Protein AF-R1G7M6-F1 (afdb_monomer_lite)

Sequence (137 aa):
MDWSLLDLAKEAEDVASGLQIFVDDVPGYDRDFLAHISALFAISAELRHLEELVGHRSSRRAAARVTPELDLLCGSMELTMDSVKFDLFGAKAPANPRRAYEHLCAQFEREGRSFGGRLVAYQDLAVGLTDILQGYD

Structure (mmCIF, N/CA/C/O backbone):
data_AF-R1G7M6-F1
#
_entry.id   AF-R1G7M6-F1
#
loop_
_atom_site.group_PDB
_atom_site.id
_atom_site.type_symbol
_atom_site.label_atom_id
_atom_site.label_alt_id
_atom_site.label_comp_id
_atom_site.label_asym_id
_atom_site.label_entity_id
_atom_site.label_seq_id
_atom_site.pdbx_PDB_ins_code
_atom_site.Cartn_x
_atom_site.Cartn_y
_atom_site.Cartn_z
_atom_site.occupancy
_atom_site.B_iso_or_equiv
_atom_site.auth_seq_id
_atom_site.auth_comp_id
_atom_site.auth_asym_id
_atom_site.auth_atom_id
_atom_site.pdbx_PDB_model_num
ATOM 1 N N . MET A 1 1 ? -0.256 7.379 18.728 1.00 57.28 1 MET A N 1
ATOM 2 C CA . MET A 1 1 ? -0.345 6.932 17.332 1.00 57.28 1 MET A CA 1
ATOM 3 C C . MET A 1 1 ? 0.347 8.008 16.550 1.00 57.28 1 MET A C 1
ATOM 5 O O . MET A 1 1 ? -0.101 9.148 16.619 1.00 57.28 1 MET A O 1
ATOM 9 N N . ASP A 1 2 ? 1.465 7.661 15.931 1.00 70.19 2 ASP A N 1
ATOM 10 C CA . ASP A 1 2 ? 2.250 8.611 15.138 1.00 70.19 2 ASP A CA 1
ATOM 11 C C . ASP A 1 2 ? 1.866 8.546 13.649 1.00 70.19 2 ASP A C 1
ATOM 13 O O . ASP A 1 2 ? 2.384 9.314 12.846 1.00 70.19 2 ASP A O 1
ATOM 17 N N . TRP A 1 3 ? 0.923 7.665 13.294 1.00 81.06 3 TRP A N 1
ATOM 18 C CA . TRP A 1 3 ? 0.385 7.494 11.949 1.00 81.06 3 TRP A CA 1
ATOM 19 C C . TRP A 1 3 ? -0.903 8.294 11.726 1.00 81.06 3 TRP A C 1
ATOM 21 O O . TRP A 1 3 ? -1.679 8.558 12.648 1.00 81.06 3 TRP A O 1
ATOM 31 N N . SER A 1 4 ? -1.138 8.629 10.460 1.00 91.44 4 SER A N 1
ATOM 32 C CA . SER A 1 4 ? -2.345 9.272 9.939 1.00 91.44 4 SER A CA 1
ATOM 33 C C . SER A 1 4 ? -2.866 8.414 8.788 1.00 91.44 4 SER A C 1
ATOM 35 O O . SER A 1 4 ? -2.228 8.346 7.736 1.00 91.44 4 SER A O 1
ATOM 37 N N . LEU A 1 5 ? -4.013 7.742 8.966 1.00 95.25 5 LEU A N 1
ATOM 38 C CA . LEU A 1 5 ? -4.570 6.859 7.926 1.00 95.25 5 LEU A CA 1
ATOM 39 C C . LEU A 1 5 ? -4.910 7.644 6.657 1.00 95.25 5 LEU A C 1
ATOM 41 O O . LEU A 1 5 ? -4.789 7.120 5.555 1.00 95.25 5 LEU A O 1
ATOM 45 N N . LEU A 1 6 ? -5.277 8.921 6.800 1.00 96.94 6 LEU A N 1
ATOM 46 C CA . LEU A 1 6 ? -5.526 9.810 5.667 1.00 96.94 6 LEU A CA 1
ATOM 47 C C . LEU A 1 6 ? -4.256 10.157 4.896 1.00 96.94 6 LEU A C 1
ATOM 49 O O . LEU A 1 6 ? -4.320 10.294 3.675 1.00 96.94 6 LEU A O 1
ATOM 53 N N . ASP A 1 7 ? -3.122 10.329 5.574 1.00 96.75 7 ASP A N 1
ATOM 54 C CA . ASP A 1 7 ? -1.863 10.611 4.884 1.00 96.75 7 ASP A CA 1
ATOM 55 C C . ASP A 1 7 ? -1.308 9.346 4.232 1.00 96.75 7 ASP A C 1
ATOM 57 O O . ASP A 1 7 ? -0.905 9.405 3.074 1.00 96.75 7 ASP A O 1
ATOM 61 N N . LEU A 1 8 ? -1.436 8.190 4.887 1.00 97.38 8 LEU A N 1
ATOM 62 C CA . LEU A 1 8 ? -1.098 6.899 4.288 1.00 97.38 8 LEU A CA 1
ATOM 63 C C . LEU A 1 8 ? -2.001 6.558 3.085 1.00 97.38 8 LEU A C 1
ATOM 65 O O . LEU A 1 8 ? -1.540 6.020 2.079 1.00 97.38 8 LEU A O 1
ATOM 69 N N . ALA A 1 9 ? -3.287 6.922 3.140 1.00 98.38 9 ALA A N 1
ATOM 70 C CA . ALA A 1 9 ? -4.211 6.783 2.016 1.00 98.38 9 ALA A CA 1
ATOM 71 C C . ALA A 1 9 ? -3.791 7.647 0.819 1.00 98.38 9 ALA A C 1
ATOM 73 O O . ALA A 1 9 ? -3.800 7.161 -0.313 1.00 98.38 9 ALA A O 1
ATOM 74 N N . LYS A 1 10 ? -3.404 8.908 1.051 1.00 98.12 10 LYS A N 1
ATOM 75 C CA . LYS A 1 10 ? -2.860 9.775 -0.008 1.00 98.12 10 LYS A CA 1
ATOM 76 C C . LYS A 1 10 ? -1.552 9.221 -0.550 1.00 98.12 10 LYS A C 1
ATOM 78 O O . LYS A 1 10 ? -1.337 9.223 -1.753 1.00 98.12 10 LYS A O 1
ATOM 83 N N . GLU A 1 11 ? -0.701 8.700 0.322 1.00 97.38 11 GLU A N 1
ATOM 84 C CA . GLU A 1 11 ? 0.563 8.111 -0.084 1.00 97.38 11 GLU A CA 1
ATOM 85 C C . GLU A 1 11 ? 0.372 6.901 -1.007 1.00 97.38 11 GLU A C 1
ATOM 87 O O . GLU A 1 11 ? 1.067 6.783 -2.018 1.00 97.38 11 GLU A O 1
ATOM 92 N N . ALA A 1 12 ? -0.614 6.047 -0.722 1.00 98.44 12 ALA A N 1
ATOM 93 C CA . ALA A 1 12 ? -0.991 4.959 -1.617 1.00 98.44 12 ALA A CA 1
ATOM 94 C C . ALA A 1 12 ? -1.404 5.471 -3.010 1.00 98.44 12 ALA A C 1
ATOM 96 O O . ALA A 1 12 ? -1.009 4.892 -4.023 1.00 98.44 12 ALA A O 1
ATOM 97 N N . GLU A 1 13 ? -2.162 6.569 -3.074 1.00 98.44 13 GLU A N 1
ATOM 98 C CA . GLU A 1 13 ? -2.592 7.196 -4.333 1.00 98.44 13 GLU A CA 1
ATOM 99 C C . GLU A 1 13 ? -1.442 7.857 -5.088 1.00 98.44 13 GLU A C 1
ATOM 101 O O . GLU A 1 13 ? -1.380 7.757 -6.315 1.00 98.44 13 GLU A O 1
ATOM 106 N N . ASP A 1 14 ? -0.518 8.497 -4.375 1.00 97.12 14 ASP A N 1
ATOM 107 C CA . ASP A 1 14 ? 0.688 9.084 -4.955 1.00 97.12 14 ASP A CA 1
ATOM 108 C C . ASP A 1 14 ? 1.561 7.992 -5.577 1.00 97.12 14 ASP A C 1
ATOM 110 O O . ASP A 1 14 ? 2.029 8.135 -6.708 1.00 97.12 14 ASP A O 1
ATOM 114 N N . VAL A 1 15 ? 1.735 6.861 -4.879 1.00 97.44 15 VAL A N 1
ATOM 115 C CA . VAL A 1 15 ? 2.453 5.704 -5.425 1.00 97.44 15 VAL A CA 1
ATOM 116 C C . VAL A 1 15 ? 1.721 5.140 -6.640 1.00 97.44 15 VAL A C 1
ATOM 118 O O . VAL A 1 15 ? 2.357 4.914 -7.666 1.00 97.44 15 VAL A O 1
ATOM 121 N N . ALA A 1 16 ? 0.399 4.964 -6.578 1.00 98.06 16 ALA A N 1
ATOM 122 C CA . ALA A 1 16 ? -0.394 4.481 -7.710 1.00 98.06 16 ALA A CA 1
ATOM 123 C C . ALA A 1 16 ? -0.254 5.399 -8.938 1.00 98.06 16 ALA A C 1
ATOM 125 O O . ALA A 1 16 ? -0.010 4.936 -10.052 1.00 98.06 16 ALA A O 1
ATOM 126 N N . SER A 1 17 ? -0.332 6.711 -8.721 1.00 95.50 17 SER A N 1
ATOM 127 C CA . SER A 1 17 ? -0.165 7.723 -9.766 1.00 95.50 17 SER A CA 1
ATOM 128 C C . SER A 1 17 ? 1.251 7.712 -10.344 1.00 95.50 17 SER A C 1
ATOM 130 O O . SER A 1 17 ? 1.421 7.834 -11.555 1.00 95.50 17 SER A O 1
ATOM 132 N N . GLY A 1 18 ? 2.269 7.508 -9.504 1.00 93.19 18 GLY A N 1
ATOM 133 C CA . GLY A 1 18 ? 3.651 7.340 -9.947 1.00 93.19 18 GLY A CA 1
ATOM 134 C C . GLY A 1 18 ? 3.839 6.091 -10.811 1.00 93.19 18 GLY A C 1
ATOM 135 O O . GLY A 1 18 ? 4.457 6.169 -11.871 1.00 93.19 18 GLY A O 1
ATOM 136 N N . LEU A 1 19 ? 3.253 4.955 -10.414 1.00 95.12 19 LEU A N 1
ATOM 137 C CA . LEU A 1 19 ? 3.315 3.701 -11.176 1.00 95.12 19 LEU A CA 1
ATOM 138 C C . LEU A 1 19 ? 2.633 3.805 -12.546 1.00 95.12 19 LEU A C 1
ATOM 140 O O . LEU A 1 19 ? 3.054 3.123 -13.477 1.00 95.12 19 LEU A O 1
ATOM 144 N N . GLN A 1 20 ? 1.626 4.671 -12.701 1.00 93.62 20 GLN A N 1
ATOM 145 C CA . GLN A 1 20 ? 0.929 4.869 -13.975 1.00 93.62 20 GLN A CA 1
ATOM 146 C C . GLN A 1 20 ? 1.874 5.292 -15.111 1.00 93.62 20 GLN A C 1
ATOM 148 O O . GLN A 1 20 ? 1.643 4.915 -16.258 1.00 93.62 20 GLN A O 1
ATOM 153 N N . ILE A 1 21 ? 2.945 6.028 -14.797 1.00 88.50 21 ILE A N 1
ATOM 154 C CA . ILE A 1 21 ? 3.966 6.455 -15.768 1.00 88.50 21 ILE A CA 1
ATOM 155 C C . ILE A 1 21 ? 4.733 5.239 -16.317 1.00 88.50 21 ILE A C 1
ATOM 157 O O . ILE A 1 21 ? 5.088 5.197 -17.490 1.00 88.50 21 ILE A O 1
ATOM 161 N N . PHE A 1 22 ? 4.936 4.212 -15.488 1.00 88.44 22 PHE A N 1
ATOM 162 C CA . PHE A 1 22 ? 5.736 3.035 -15.832 1.00 88.44 22 PHE A CA 1
ATOM 163 C C . PHE A 1 22 ? 4.978 1.985 -16.645 1.00 88.44 22 PHE A C 1
ATOM 165 O O . PHE A 1 22 ? 5.619 1.080 -17.177 1.00 88.44 22 PHE A O 1
ATOM 172 N N . VAL A 1 23 ? 3.649 2.105 -16.763 1.00 89.56 23 VAL A N 1
ATOM 173 C CA . VAL A 1 23 ? 2.823 1.176 -17.552 1.00 89.56 23 VAL A CA 1
ATOM 174 C C . VAL A 1 23 ? 3.332 1.110 -18.991 1.00 89.56 23 VAL A C 1
ATOM 176 O O . VAL A 1 23 ? 3.592 0.019 -19.482 1.00 89.56 23 VAL A O 1
ATOM 179 N N . ASP A 1 24 ? 3.566 2.262 -19.623 1.00 86.19 24 ASP A N 1
ATOM 180 C CA . ASP A 1 24 ? 4.050 2.317 -21.007 1.00 86.19 24 ASP A CA 1
ATOM 181 C C . ASP A 1 24 ? 5.591 2.241 -21.104 1.00 86.19 24 ASP A C 1
ATOM 183 O O . ASP A 1 24 ? 6.137 1.751 -22.097 1.00 86.19 24 ASP A O 1
ATOM 187 N N . ASP A 1 25 ? 6.311 2.692 -20.068 1.00 85.56 25 ASP A N 1
ATOM 188 C CA . ASP A 1 25 ? 7.781 2.791 -20.071 1.00 85.56 25 ASP A CA 1
ATOM 189 C C . ASP A 1 25 ? 8.497 1.465 -19.761 1.00 85.56 25 ASP A C 1
ATOM 191 O O . ASP A 1 25 ? 9.706 1.329 -19.992 1.00 85.56 25 ASP A O 1
ATOM 195 N N . VAL A 1 26 ? 7.779 0.464 -19.241 1.00 88.31 26 VAL A N 1
ATOM 196 C CA . VAL A 1 26 ? 8.348 -0.835 -18.862 1.00 88.31 26 VAL A CA 1
ATOM 197 C C . VAL A 1 26 ? 7.540 -1.993 -19.476 1.00 88.31 26 VAL A C 1
ATOM 199 O O . VAL A 1 26 ? 6.820 -2.709 -18.771 1.00 88.31 26 VAL A O 1
ATOM 202 N N . PRO A 1 27 ? 7.703 -2.247 -20.790 1.00 85.25 27 PRO A N 1
ATOM 203 C CA . PRO A 1 27 ? 6.938 -3.274 -21.490 1.00 85.25 27 PRO A CA 1
ATOM 204 C C . PRO A 1 27 ? 7.139 -4.669 -20.894 1.00 85.25 27 PRO A C 1
ATOM 206 O O . PRO A 1 27 ? 8.273 -5.092 -20.633 1.00 85.25 27 PRO A O 1
ATOM 209 N N . GLY A 1 28 ? 6.043 -5.416 -20.750 1.00 91.69 28 GLY A N 1
ATOM 210 C CA . GLY A 1 28 ? 6.042 -6.782 -20.220 1.00 91.69 28 GLY A CA 1
ATOM 211 C C . GLY A 1 28 ? 5.682 -6.883 -18.738 1.00 91.69 28 GLY A C 1
ATOM 212 O O . GLY A 1 28 ? 5.478 -7.996 -18.260 1.00 91.69 28 GLY A O 1
ATOM 213 N N . TYR A 1 29 ? 5.545 -5.749 -18.046 1.00 93.25 29 TYR A N 1
ATOM 214 C CA . TYR A 1 29 ? 5.055 -5.667 -16.665 1.00 93.25 29 TYR A CA 1
ATOM 215 C C . TYR A 1 29 ? 3.729 -4.899 -16.555 1.00 93.25 29 TYR A C 1
ATOM 217 O O . TYR A 1 29 ? 3.262 -4.609 -15.457 1.00 93.25 29 TYR A O 1
ATOM 225 N N . ASP A 1 30 ? 3.077 -4.608 -17.683 1.00 94.00 30 ASP A N 1
ATOM 226 C CA . ASP A 1 30 ? 1.850 -3.807 -17.767 1.00 94.00 30 ASP A CA 1
ATOM 227 C C . ASP A 1 30 ? 0.753 -4.336 -16.831 1.00 94.00 30 ASP A C 1
ATOM 229 O O . ASP A 1 30 ? 0.097 -3.589 -16.106 1.00 94.00 30 ASP A O 1
ATOM 233 N N . ARG A 1 31 ? 0.581 -5.664 -16.809 1.00 95.00 31 ARG A N 1
ATOM 234 C CA . ARG A 1 31 ? -0.398 -6.332 -15.945 1.00 95.00 31 ARG A CA 1
ATOM 235 C C . ARG A 1 31 ? -0.084 -6.124 -14.465 1.00 95.00 31 ARG A C 1
ATOM 237 O O . ARG A 1 31 ? -1.013 -5.911 -13.691 1.00 95.00 31 ARG A O 1
ATOM 244 N N . ASP A 1 32 ? 1.188 -6.203 -14.089 1.00 95.69 32 ASP A N 1
ATOM 245 C CA . ASP A 1 32 ? 1.610 -6.074 -12.697 1.00 95.69 32 ASP A CA 1
ATOM 246 C C . ASP A 1 32 ? 1.411 -4.635 -12.224 1.00 95.69 32 ASP A C 1
ATOM 248 O O . ASP A 1 32 ? 0.792 -4.421 -11.183 1.00 95.69 32 ASP A O 1
ATOM 252 N N . PHE A 1 33 ? 1.806 -3.642 -13.030 1.00 96.62 33 PHE A N 1
ATOM 253 C CA . PHE A 1 33 ? 1.548 -2.235 -12.719 1.00 96.62 33 PHE A CA 1
ATOM 254 C C . PHE A 1 33 ? 0.057 -1.940 -12.582 1.00 96.62 33 PHE A C 1
ATOM 256 O O . PHE A 1 33 ? -0.349 -1.385 -11.565 1.00 96.62 33 PHE A O 1
ATOM 263 N N . LEU A 1 34 ? -0.778 -2.356 -13.540 1.00 97.56 34 LEU A N 1
ATOM 264 C CA . LEU A 1 34 ? -2.226 -2.136 -13.456 1.00 97.56 34 LEU A CA 1
ATOM 265 C C . LEU A 1 34 ? -2.843 -2.810 -12.221 1.00 97.56 34 LEU A C 1
ATOM 267 O O . LEU A 1 34 ? -3.696 -2.218 -11.557 1.00 97.56 34 LEU A O 1
ATOM 271 N N . ALA A 1 35 ? -2.392 -4.019 -11.873 1.00 97.50 35 ALA A N 1
ATOM 272 C CA . ALA A 1 35 ? -2.840 -4.707 -10.667 1.00 97.50 35 ALA A CA 1
ATOM 273 C C . ALA A 1 35 ? -2.408 -3.968 -9.389 1.00 97.50 35 ALA A C 1
ATOM 275 O O . ALA A 1 35 ? -3.215 -3.804 -8.476 1.00 97.50 35 ALA A O 1
ATOM 276 N N . HIS A 1 36 ? -1.163 -3.490 -9.321 1.00 98.12 36 HIS A N 1
ATOM 277 C CA . HIS A 1 36 ? -0.652 -2.737 -8.173 1.00 98.12 36 HIS A CA 1
ATOM 278 C C . HIS A 1 36 ? -1.358 -1.390 -8.011 1.00 98.12 36 HIS A C 1
ATOM 280 O O . HIS A 1 36 ? -1.761 -1.053 -6.903 1.00 98.12 36 HIS A O 1
ATOM 286 N N . ILE A 1 37 ? -1.574 -0.659 -9.107 1.00 98.44 37 ILE A N 1
ATOM 287 C CA . ILE A 1 37 ? -2.328 0.602 -9.132 1.00 98.44 37 ILE A CA 1
ATOM 288 C C . ILE A 1 37 ? -3.741 0.376 -8.590 1.00 98.44 37 ILE A C 1
ATOM 290 O O . ILE A 1 37 ? -4.176 1.077 -7.677 1.00 98.44 37 ILE A O 1
ATOM 294 N N . SER A 1 38 ? -4.440 -0.640 -9.104 1.00 98.38 38 SER A N 1
ATOM 295 C CA . SER A 1 38 ? -5.787 -0.975 -8.638 1.00 98.38 38 SER A CA 1
ATOM 296 C C . SER A 1 38 ? -5.811 -1.334 -7.151 1.00 98.38 38 SER A C 1
ATOM 298 O O . SER A 1 38 ? -6.709 -0.893 -6.436 1.00 98.38 38 SER A O 1
ATOM 300 N N . ALA A 1 39 ? -4.846 -2.127 -6.680 1.00 98.44 39 ALA A N 1
ATOM 301 C CA . ALA A 1 39 ? -4.766 -2.526 -5.279 1.00 98.44 39 ALA A CA 1
ATOM 302 C C . ALA A 1 39 ? -4.469 -1.331 -4.359 1.00 98.44 39 ALA A C 1
ATOM 304 O O . ALA A 1 39 ? -5.103 -1.193 -3.320 1.00 98.44 39 ALA A O 1
ATOM 305 N N . LEU A 1 40 ? -3.570 -0.427 -4.755 1.00 98.69 40 LEU A N 1
ATOM 306 C CA . LEU A 1 40 ? -3.248 0.780 -3.990 1.00 98.69 40 LEU A CA 1
ATOM 307 C C . LEU A 1 40 ? -4.456 1.711 -3.833 1.00 98.69 40 LEU A C 1
ATOM 309 O O . LEU A 1 40 ? -4.703 2.197 -2.731 1.00 98.69 40 LEU A O 1
ATOM 313 N N . PHE A 1 41 ? -5.252 1.911 -4.889 1.00 98.56 41 PHE A N 1
ATOM 314 C CA . PHE A 1 41 ? -6.496 2.679 -4.776 1.00 98.56 41 PHE A CA 1
ATOM 315 C C . PHE A 1 41 ? -7.534 1.987 -3.884 1.00 98.56 41 PHE A C 1
ATOM 317 O O . PHE A 1 41 ? -8.210 2.660 -3.108 1.00 98.56 41 PHE A O 1
ATOM 324 N N . ALA A 1 42 ? -7.644 0.656 -3.949 1.00 98.31 42 ALA A N 1
ATOM 325 C CA . ALA A 1 42 ? -8.542 -0.092 -3.071 1.00 98.31 42 ALA A CA 1
ATOM 326 C C . ALA A 1 42 ? -8.125 0.024 -1.595 1.00 98.31 42 ALA A C 1
ATOM 328 O O . ALA A 1 42 ? -8.960 0.309 -0.741 1.00 98.31 42 ALA A O 1
ATOM 329 N N . ILE A 1 43 ? -6.828 -0.107 -1.305 1.00 98.50 43 ILE A N 1
ATOM 330 C CA . ILE A 1 43 ? -6.271 0.101 0.037 1.00 98.50 43 ILE A CA 1
ATOM 331 C C . ILE A 1 43 ? -6.520 1.538 0.504 1.00 98.50 43 ILE A C 1
ATOM 333 O O . ILE A 1 43 ? -6.947 1.750 1.631 1.00 98.50 43 ILE A O 1
ATOM 337 N N . SER A 1 44 ? -6.296 2.531 -0.358 1.00 98.56 44 SER A N 1
ATOM 338 C CA . SER A 1 44 ? -6.536 3.939 -0.032 1.00 98.56 44 SER A CA 1
ATOM 339 C C . SER A 1 44 ? -7.994 4.215 0.354 1.00 98.56 44 SER A C 1
ATOM 341 O O . SER A 1 44 ? -8.262 4.953 1.304 1.00 98.56 44 SER A O 1
ATOM 343 N N . ALA A 1 45 ? -8.950 3.611 -0.357 1.00 98.19 45 ALA A N 1
ATOM 344 C CA . ALA A 1 45 ? -10.364 3.701 -0.006 1.00 98.19 45 ALA A CA 1
ATOM 345 C C . ALA A 1 45 ? -10.646 3.067 1.367 1.00 98.19 45 ALA A C 1
ATOM 347 O O . ALA A 1 45 ? -11.321 3.680 2.194 1.00 98.19 45 ALA A O 1
ATOM 348 N N . GLU A 1 46 ? -10.071 1.893 1.634 1.00 97.88 46 GLU A N 1
ATOM 349 C CA . GLU A 1 46 ? -10.252 1.182 2.903 1.00 97.88 46 GLU A CA 1
ATOM 350 C C . GLU A 1 46 ? -9.636 1.935 4.091 1.00 97.88 46 GLU A C 1
ATOM 352 O O . GLU A 1 46 ? -10.256 2.054 5.142 1.00 97.88 46 GLU A O 1
ATOM 357 N N . LEU A 1 47 ? -8.453 2.534 3.924 1.00 97.62 47 LEU A N 1
ATOM 358 C CA . LEU A 1 47 ? -7.810 3.347 4.963 1.00 97.62 47 LEU A CA 1
ATOM 359 C C . LEU A 1 47 ? -8.650 4.569 5.356 1.00 97.62 47 LEU A C 1
ATOM 361 O O . LEU A 1 47 ? -8.712 4.928 6.533 1.00 97.62 47 LEU A O 1
ATOM 365 N N . ARG A 1 48 ? -9.320 5.210 4.391 1.00 97.25 48 ARG A N 1
ATOM 366 C CA . ARG A 1 48 ? -10.236 6.324 4.683 1.00 97.25 48 ARG A CA 1
ATOM 367 C C . ARG A 1 48 ? -11.458 5.861 5.458 1.00 97.25 48 ARG A C 1
ATOM 369 O O . ARG A 1 48 ? -11.871 6.531 6.398 1.00 97.25 48 ARG A O 1
ATOM 376 N N . HIS A 1 49 ? -12.004 4.710 5.087 1.00 95.31 49 HIS A N 1
ATOM 377 C CA . HIS A 1 49 ? -13.121 4.105 5.803 1.00 95.31 49 HIS A CA 1
ATOM 378 C C . HIS A 1 49 ? -12.730 3.720 7.241 1.00 95.31 49 HIS A C 1
ATOM 380 O O . HIS A 1 49 ? -13.455 4.023 8.190 1.00 95.31 49 HIS A O 1
ATOM 386 N N . LEU A 1 50 ? -11.534 3.156 7.431 1.00 94.19 50 LEU A N 1
ATOM 387 C CA . LEU A 1 50 ? -10.966 2.884 8.754 1.00 94.19 50 LEU A CA 1
ATOM 388 C C . LEU A 1 50 ? -10.816 4.151 9.603 1.00 94.19 50 LEU A C 1
ATOM 390 O O . LEU A 1 50 ? -11.171 4.125 10.780 1.00 94.19 50 LEU A O 1
ATOM 394 N N . GLU A 1 51 ? -10.332 5.257 9.032 1.00 93.81 51 GLU A N 1
ATOM 395 C CA . GLU A 1 51 ? -10.220 6.540 9.742 1.00 93.81 51 GLU A CA 1
ATOM 396 C C . GLU A 1 51 ? -11.576 6.992 10.299 1.00 93.81 51 GLU A C 1
ATOM 398 O O . GLU A 1 51 ? -11.687 7.358 11.474 1.00 93.81 51 GLU A O 1
ATOM 403 N N . GLU A 1 52 ? -12.628 6.921 9.477 1.00 92.12 52 GLU A N 1
ATOM 404 C CA . GLU A 1 52 ? -13.988 7.257 9.900 1.00 92.12 52 GLU A CA 1
ATOM 405 C C . GLU A 1 52 ? -14.427 6.373 11.075 1.00 92.12 52 GLU A C 1
ATOM 407 O O . GLU A 1 52 ? -14.895 6.873 12.103 1.00 92.12 52 GLU A O 1
ATOM 412 N N . LEU A 1 53 ? -14.208 5.060 10.980 1.00 91.44 53 LEU A N 1
ATOM 413 C CA . LEU A 1 53 ? -14.590 4.110 12.023 1.00 91.44 53 LEU A CA 1
ATOM 414 C C . LEU A 1 53 ? -13.798 4.289 13.320 1.00 91.44 53 LEU A C 1
ATOM 416 O O . LEU A 1 53 ? -14.390 4.223 14.399 1.00 91.44 53 LEU A O 1
ATOM 420 N N . VAL A 1 54 ? -12.491 4.538 13.257 1.00 89.50 54 VAL A N 1
ATOM 421 C CA . VAL A 1 54 ? -11.644 4.769 14.441 1.00 89.50 54 VAL A CA 1
ATOM 422 C C . VAL A 1 54 ? -12.004 6.093 15.126 1.00 89.50 54 VAL A C 1
ATOM 424 O O . VAL A 1 54 ? -12.009 6.173 16.358 1.00 89.50 54 VAL A O 1
ATOM 427 N N . GLY A 1 55 ? -12.371 7.121 14.353 1.00 83.88 55 GLY A N 1
ATOM 428 C CA . GLY A 1 55 ? -12.779 8.432 14.864 1.00 83.88 55 GLY A CA 1
ATOM 429 C C . GLY A 1 55 ? -14.139 8.449 15.578 1.00 83.88 55 GLY A C 1
ATOM 430 O O . GLY A 1 55 ? -14.433 9.366 16.358 1.00 83.88 55 GLY A O 1
ATOM 431 N N . HIS A 1 56 ? -14.984 7.437 15.365 1.00 85.00 56 HIS A N 1
ATOM 432 C CA . HIS A 1 56 ? -16.308 7.365 15.978 1.00 85.00 56 HIS A CA 1
ATOM 433 C C . HIS A 1 56 ? -16.248 7.135 17.500 1.00 85.00 56 HIS A C 1
ATOM 435 O O . HIS A 1 56 ? -15.591 6.246 18.032 1.00 85.00 56 HIS A O 1
ATOM 441 N N . ARG A 1 57 ? -17.019 7.911 18.276 1.00 70.31 57 ARG A N 1
ATOM 442 C CA . ARG A 1 57 ? -17.011 7.774 19.752 1.00 70.31 57 ARG A CA 1
ATOM 443 C C . ARG A 1 57 ? -17.491 6.403 20.234 1.00 70.31 57 ARG A C 1
ATOM 445 O O . ARG A 1 57 ? -17.051 5.955 21.292 1.00 70.31 57 ARG A O 1
ATOM 452 N N . SER A 1 58 ? -18.395 5.769 19.490 1.00 76.25 58 SER A N 1
ATOM 453 C CA . SER A 1 58 ? -18.968 4.459 19.814 1.00 76.25 58 SER A CA 1
ATOM 454 C C . SER A 1 58 ? -17.970 3.311 19.654 1.00 76.25 58 SER A C 1
ATOM 456 O O . SER A 1 58 ? -18.113 2.301 20.337 1.00 76.25 58 SER A O 1
ATOM 458 N N . SER A 1 59 ? -16.942 3.467 18.818 1.00 75.00 59 SER A N 1
ATOM 459 C CA . SER A 1 59 ? -15.958 2.424 18.522 1.00 75.00 59 SER A CA 1
ATOM 460 C C . SER A 1 59 ? -14.729 2.482 19.428 1.00 75.00 59 SER A C 1
ATOM 462 O O . SER A 1 59 ? -13.917 1.574 19.358 1.00 75.00 59 SER A O 1
ATOM 464 N N . ARG A 1 60 ? -14.589 3.451 20.351 1.00 78.25 60 ARG A N 1
ATOM 465 C CA . ARG A 1 60 ? -13.373 3.632 21.187 1.00 78.25 60 ARG A CA 1
ATOM 466 C C . ARG A 1 60 ? -12.795 2.353 21.803 1.00 78.25 60 ARG A C 1
ATOM 468 O O . ARG A 1 60 ? -11.579 2.210 21.879 1.00 78.25 60 ARG A O 1
ATOM 475 N N . ARG A 1 61 ? -13.645 1.441 22.289 1.00 81.31 61 ARG A N 1
ATOM 476 C CA . ARG A 1 61 ? -13.182 0.169 22.871 1.00 81.31 61 ARG A CA 1
ATOM 477 C C . ARG A 1 61 ? -12.695 -0.809 21.798 1.00 81.31 61 ARG A C 1
ATOM 479 O O . ARG A 1 61 ? -11.716 -1.500 22.044 1.00 81.31 61 ARG A O 1
ATOM 486 N N . ALA A 1 62 ? -13.367 -0.869 20.651 1.00 80.94 62 ALA A N 1
ATOM 487 C CA . ALA A 1 62 ? -12.939 -1.667 19.506 1.00 80.94 62 ALA A CA 1
ATOM 488 C C . ALA A 1 62 ? -11.669 -1.076 18.871 1.00 80.94 62 ALA A C 1
ATOM 490 O O . ALA A 1 62 ? -10.714 -1.808 18.664 1.00 80.94 62 ALA A O 1
ATOM 491 N N . ALA A 1 63 ? -11.598 0.250 18.720 1.00 83.38 63 ALA A N 1
ATOM 492 C CA . ALA A 1 63 ? -10.420 0.992 18.277 1.00 83.38 63 ALA A CA 1
ATOM 493 C C . ALA A 1 63 ? -9.181 0.641 19.111 1.00 83.38 63 ALA A C 1
ATOM 495 O O . ALA A 1 63 ? -8.149 0.293 18.558 1.00 83.38 63 ALA A O 1
ATOM 496 N N . ALA A 1 64 ? -9.302 0.614 20.443 1.00 85.81 64 ALA A N 1
ATOM 497 C CA . ALA A 1 64 ? -8.196 0.212 21.313 1.00 85.81 64 ALA A CA 1
ATOM 498 C C . ALA A 1 64 ? -7.752 -1.254 21.133 1.00 85.81 64 ALA A C 1
ATOM 500 O O . ALA A 1 64 ? -6.612 -1.575 21.460 1.00 85.81 64 ALA A O 1
ATOM 501 N N . ARG A 1 65 ? -8.636 -2.144 20.659 1.00 87.44 65 ARG A N 1
ATOM 502 C CA . ARG A 1 65 ? -8.300 -3.551 20.385 1.00 87.44 65 ARG A CA 1
ATOM 503 C C . ARG A 1 65 ? -7.535 -3.723 19.080 1.00 87.44 65 ARG A C 1
ATOM 505 O O . ARG A 1 65 ? -6.752 -4.653 19.021 1.00 87.44 65 ARG A O 1
ATOM 512 N N . VAL A 1 66 ? -7.785 -2.861 18.093 1.00 91.19 66 VAL A N 1
ATOM 513 C CA . VAL A 1 66 ? -7.172 -2.928 16.756 1.00 91.19 66 VAL A CA 1
ATOM 514 C C . VAL A 1 66 ? -5.942 -2.030 16.607 1.00 91.19 66 VAL A C 1
ATOM 516 O O . VAL A 1 66 ? -5.282 -2.058 15.575 1.00 91.19 66 VAL A O 1
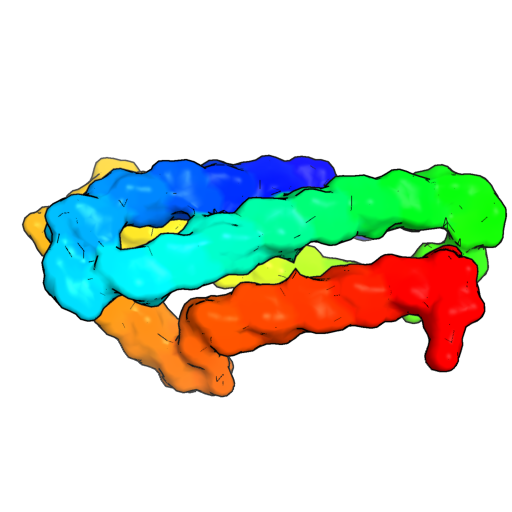ATOM 519 N N . THR A 1 67 ? -5.626 -1.205 17.615 1.00 91.88 67 THR A N 1
ATOM 520 C CA . THR A 1 67 ? -4.451 -0.320 17.591 1.00 91.88 67 THR A CA 1
ATOM 521 C C . THR A 1 67 ? -3.142 -1.057 17.275 1.00 91.88 67 THR A C 1
ATOM 523 O O . THR A 1 67 ? -2.413 -0.555 16.425 1.00 91.88 67 THR A O 1
ATOM 526 N N . PRO A 1 68 ? -2.809 -2.210 17.894 1.00 93.69 68 PRO A N 1
ATOM 527 C CA . PRO A 1 68 ? -1.556 -2.908 17.587 1.00 93.69 68 PRO A CA 1
ATOM 528 C C . PRO A 1 68 ? -1.460 -3.360 16.124 1.00 93.69 68 PRO A C 1
ATOM 530 O O . PRO A 1 68 ? -0.398 -3.294 15.508 1.00 93.69 68 PRO A O 1
ATOM 533 N N . GLU A 1 69 ? -2.573 -3.813 15.559 1.00 95.62 69 GLU A N 1
ATOM 534 C CA . GLU A 1 69 ? -2.675 -4.235 14.168 1.00 95.62 69 GLU A CA 1
ATOM 535 C C . GLU A 1 69 ? -2.608 -3.038 13.214 1.00 95.62 69 GLU A C 1
ATOM 537 O O . GLU A 1 69 ? -1.975 -3.139 12.165 1.00 95.62 69 GLU A O 1
ATOM 542 N N . LEU A 1 70 ? -3.188 -1.894 13.593 1.00 94.62 70 LEU A N 1
ATOM 543 C CA . LEU A 1 70 ? -3.036 -0.630 12.869 1.00 94.62 70 LEU A CA 1
ATOM 544 C C . LEU A 1 70 ? -1.587 -0.131 12.896 1.00 94.62 70 LEU A C 1
ATOM 546 O O . LEU A 1 70 ? -1.070 0.249 11.851 1.00 94.62 70 LEU A O 1
ATOM 550 N N . ASP A 1 71 ? -0.903 -0.189 14.043 1.00 95.06 71 ASP A N 1
ATOM 551 C CA . ASP A 1 71 ? 0.521 0.162 14.145 1.00 95.06 71 ASP A CA 1
ATOM 552 C C . ASP A 1 71 ? 1.365 -0.703 13.188 1.00 95.06 71 ASP A C 1
ATOM 554 O O . ASP A 1 71 ? 2.244 -0.196 12.485 1.00 95.06 71 ASP A O 1
ATOM 558 N N . LEU A 1 72 ? 1.068 -2.007 13.119 1.00 95.56 72 LEU A N 1
ATOM 559 C CA . LEU A 1 72 ? 1.738 -2.938 12.211 1.00 95.56 72 LEU A CA 1
ATOM 560 C C . LEU A 1 72 ? 1.430 -2.640 10.738 1.00 95.56 72 LEU A C 1
ATOM 562 O O . LEU A 1 72 ? 2.356 -2.628 9.920 1.00 95.56 72 LEU A O 1
ATOM 566 N N . LEU A 1 73 ? 0.155 -2.427 10.398 1.00 97.12 73 LEU A N 1
ATOM 567 C CA . LEU A 1 73 ? -0.296 -2.103 9.045 1.00 97.12 73 LEU A CA 1
ATOM 568 C C . LEU A 1 73 ? 0.385 -0.825 8.553 1.00 97.12 73 LEU A C 1
ATOM 570 O O . LEU A 1 73 ? 1.065 -0.860 7.528 1.00 97.12 73 LEU A O 1
ATOM 574 N N . CYS A 1 74 ? 0.254 0.266 9.312 1.00 96.81 74 CYS A N 1
ATOM 575 C CA . CYS A 1 74 ? 0.783 1.575 8.947 1.00 96.81 74 CYS A CA 1
ATOM 576 C C . CYS A 1 74 ? 2.301 1.530 8.772 1.00 96.81 74 CYS A C 1
ATOM 578 O O . CYS A 1 74 ? 2.792 1.843 7.691 1.00 96.81 74 CYS A O 1
ATOM 580 N N . GLY A 1 75 ? 3.043 1.030 9.767 1.00 96.62 75 GLY A N 1
ATOM 581 C CA . GLY A 1 75 ? 4.504 0.979 9.678 1.00 96.62 75 GLY A CA 1
ATOM 582 C C . GLY A 1 75 ? 5.008 0.085 8.538 1.00 96.62 75 GLY A C 1
ATOM 583 O O . GLY A 1 75 ? 5.997 0.401 7.879 1.00 96.62 75 GLY A O 1
ATOM 584 N N . SER A 1 76 ? 4.316 -1.023 8.252 1.00 96.56 76 SER A N 1
ATOM 585 C CA . SER A 1 76 ? 4.692 -1.908 7.139 1.00 96.56 76 SER A CA 1
ATOM 586 C C . SER A 1 76 ? 4.413 -1.281 5.772 1.00 96.56 76 SER A C 1
ATOM 588 O O . SER A 1 76 ? 5.179 -1.494 4.824 1.00 96.56 76 SER A O 1
ATOM 590 N N . MET A 1 77 ? 3.309 -0.543 5.657 1.00 97.75 77 MET A N 1
ATOM 591 C CA . MET A 1 77 ? 2.934 0.159 4.436 1.00 97.75 77 MET A CA 1
ATOM 592 C C . MET A 1 77 ? 3.866 1.334 4.156 1.00 97.75 77 MET A C 1
ATOM 594 O O . MET A 1 77 ? 4.372 1.405 3.039 1.00 97.75 77 MET A O 1
ATOM 598 N N . GLU A 1 78 ? 4.156 2.172 5.155 1.00 96.56 78 GLU A N 1
ATOM 599 C CA . GLU A 1 78 ? 5.096 3.300 5.050 1.00 96.56 78 GLU A CA 1
ATOM 600 C C . GLU A 1 78 ? 6.448 2.826 4.500 1.00 96.56 78 GLU A C 1
ATOM 602 O O . GLU A 1 78 ? 6.893 3.291 3.455 1.00 96.56 78 GLU A O 1
ATOM 607 N N . LEU A 1 79 ? 7.045 1.788 5.101 1.00 95.88 79 LEU A N 1
ATOM 608 C CA . LEU A 1 79 ? 8.322 1.227 4.636 1.00 95.88 79 LEU A CA 1
ATOM 609 C C . LEU A 1 79 ? 8.268 0.710 3.191 1.00 95.88 79 LEU A C 1
ATOM 611 O O . LEU A 1 79 ? 9.235 0.837 2.431 1.00 95.88 79 LEU A O 1
ATOM 615 N N . THR A 1 80 ? 7.149 0.098 2.801 1.00 97.50 80 THR A N 1
ATOM 616 C CA . THR A 1 80 ? 6.974 -0.422 1.439 1.00 97.50 80 THR A CA 1
ATOM 617 C C . THR A 1 80 ? 6.814 0.717 0.435 1.00 97.50 80 THR A C 1
ATOM 619 O O . THR A 1 80 ? 7.443 0.684 -0.622 1.00 97.50 80 THR A O 1
ATOM 622 N N . MET A 1 81 ? 6.016 1.733 0.762 1.00 96.38 81 MET A N 1
ATOM 623 C CA . MET A 1 81 ? 5.782 2.905 -0.084 1.00 96.38 81 MET A CA 1
ATOM 624 C C . MET A 1 81 ? 7.048 3.747 -0.230 1.00 96.38 81 MET A C 1
ATOM 626 O O . MET A 1 81 ? 7.392 4.119 -1.351 1.00 96.38 81 MET A O 1
ATOM 630 N N . ASP A 1 82 ? 7.797 3.948 0.854 1.00 94.94 82 ASP A N 1
ATOM 631 C CA . ASP A 1 82 ? 9.095 4.622 0.839 1.00 94.94 82 ASP A CA 1
ATOM 632 C C . ASP A 1 82 ? 10.097 3.904 -0.063 1.00 94.94 82 ASP A C 1
ATOM 634 O O . ASP A 1 82 ? 10.776 4.550 -0.861 1.00 94.94 82 ASP A O 1
ATOM 638 N N . SER A 1 83 ? 10.156 2.569 -0.001 1.00 94.31 83 SER A N 1
ATOM 639 C CA . SER A 1 83 ? 11.033 1.777 -0.875 1.00 94.31 83 SER A CA 1
ATOM 640 C C . SER A 1 83 ? 10.658 1.962 -2.349 1.00 94.31 83 SER A C 1
ATOM 642 O O . SER A 1 83 ? 11.513 2.272 -3.176 1.00 94.31 83 SER A O 1
ATOM 644 N N . VAL A 1 84 ? 9.362 1.870 -2.682 1.00 94.88 84 VAL A N 1
ATOM 645 C CA . VAL A 1 84 ? 8.868 2.094 -4.053 1.00 94.88 84 VAL A CA 1
ATOM 646 C C . VAL A 1 84 ? 9.216 3.507 -4.533 1.00 94.88 84 VAL A C 1
ATOM 648 O O . VAL A 1 84 ? 9.748 3.677 -5.631 1.00 94.88 84 VAL A O 1
ATOM 651 N N . LYS A 1 85 ? 8.953 4.527 -3.708 1.00 92.69 85 LYS A N 1
ATOM 652 C CA . LYS A 1 85 ? 9.249 5.927 -4.032 1.00 92.69 85 LYS A CA 1
ATOM 653 C C . LYS A 1 85 ? 10.739 6.158 -4.229 1.00 92.69 85 LYS A C 1
ATOM 655 O O . LYS A 1 85 ? 11.123 6.826 -5.186 1.00 92.69 85 LYS A O 1
ATOM 660 N N . PHE A 1 86 ? 11.572 5.619 -3.346 1.00 90.25 86 PHE A N 1
ATOM 661 C CA . PHE A 1 86 ? 13.017 5.785 -3.408 1.00 90.25 86 PHE A CA 1
ATOM 662 C C . PHE A 1 86 ? 13.605 5.146 -4.670 1.00 90.25 86 PHE A C 1
ATOM 664 O O . PHE A 1 86 ? 14.368 5.803 -5.382 1.00 90.25 86 PHE A O 1
ATOM 671 N N . ASP A 1 87 ? 13.210 3.909 -4.975 1.00 88.81 87 ASP A N 1
ATOM 672 C CA . ASP A 1 87 ? 13.792 3.140 -6.075 1.00 88.81 87 ASP A CA 1
ATOM 673 C C . ASP A 1 87 ? 13.242 3.528 -7.454 1.00 88.81 87 ASP A C 1
ATOM 675 O O . ASP A 1 87 ? 13.971 3.444 -8.447 1.00 88.81 87 ASP A O 1
ATOM 679 N N . LEU A 1 88 ? 11.979 3.969 -7.542 1.00 88.75 88 LEU A N 1
ATOM 680 C CA . LEU A 1 88 ? 11.331 4.275 -8.825 1.00 88.75 88 LEU A CA 1
ATOM 681 C C . LEU A 1 88 ? 11.149 5.772 -9.085 1.00 88.75 88 LEU A C 1
ATOM 683 O O . LEU A 1 88 ? 11.332 6.214 -10.219 1.00 88.75 88 LEU A O 1
ATOM 687 N N . PHE A 1 89 ? 10.800 6.560 -8.066 1.00 85.25 89 PHE A N 1
ATOM 688 C CA . PHE A 1 89 ? 10.414 7.973 -8.225 1.00 85.25 89 PHE A CA 1
ATOM 689 C C . PHE A 1 89 ? 11.460 8.960 -7.688 1.00 85.25 89 PHE A C 1
ATOM 691 O O . PHE A 1 89 ? 11.254 10.173 -7.745 1.00 85.25 89 PHE A O 1
ATOM 698 N N . GLY A 1 90 ? 12.573 8.463 -7.140 1.00 73.50 90 GLY A N 1
ATOM 699 C CA . GLY A 1 90 ? 1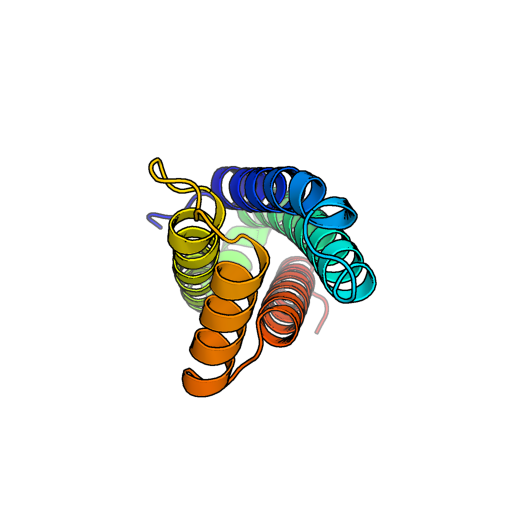3.594 9.281 -6.499 1.00 73.50 90 GLY A CA 1
ATOM 700 C C . GLY A 1 90 ? 14.176 10.363 -7.417 1.00 73.50 90 GLY A C 1
ATOM 701 O O . GLY A 1 90 ? 14.173 10.252 -8.642 1.00 73.50 90 GLY A O 1
ATOM 702 N N . ALA A 1 91 ? 14.762 11.407 -6.816 1.00 61.50 91 ALA A N 1
ATOM 703 C CA . ALA A 1 91 ? 15.321 12.572 -7.523 1.00 61.50 91 ALA A CA 1
ATOM 704 C C . ALA A 1 91 ? 16.368 12.229 -8.604 1.00 61.50 91 ALA A C 1
ATOM 706 O O . ALA A 1 91 ? 16.675 13.048 -9.471 1.00 61.50 91 ALA A O 1
ATOM 707 N N . LYS A 1 92 ? 16.924 11.015 -8.556 1.00 63.56 92 LYS A N 1
ATOM 708 C CA . LYS A 1 92 ? 17.670 10.407 -9.654 1.00 63.56 92 LYS A CA 1
ATOM 709 C C . LYS A 1 92 ? 16.794 9.327 -10.275 1.00 63.56 92 LYS A C 1
ATOM 711 O O . LYS A 1 92 ? 16.987 8.153 -9.970 1.00 63.56 92 LYS A O 1
ATOM 716 N N . ALA A 1 93 ? 15.856 9.741 -11.126 1.00 61.91 93 ALA A N 1
ATOM 717 C CA . ALA A 1 93 ? 15.054 8.804 -11.899 1.00 61.91 93 ALA A CA 1
ATOM 718 C C . ALA A 1 93 ? 15.994 7.769 -12.543 1.00 61.91 93 ALA A C 1
ATOM 720 O O . ALA A 1 93 ? 17.035 8.152 -13.103 1.00 61.91 93 ALA A O 1
ATOM 721 N N . PRO A 1 94 ? 15.705 6.467 -12.407 1.00 69.38 94 PRO A N 1
ATOM 722 C CA . PRO A 1 94 ? 16.622 5.445 -12.866 1.00 69.38 94 PRO A CA 1
ATOM 723 C C . PRO A 1 94 ? 16.823 5.582 -14.375 1.00 69.38 94 PRO A C 1
ATOM 725 O O . PRO A 1 94 ? 15.868 5.613 -15.143 1.00 69.38 94 PRO A O 1
ATOM 728 N N . ALA A 1 95 ? 18.084 5.592 -14.819 1.00 76.81 95 ALA A N 1
ATOM 729 C CA . ALA A 1 95 ? 18.420 5.620 -16.248 1.00 76.81 95 ALA A CA 1
ATOM 730 C C . ALA A 1 95 ? 17.846 4.412 -17.020 1.00 76.81 95 ALA A C 1
ATOM 732 O O . ALA A 1 95 ? 17.805 4.416 -18.247 1.00 76.81 95 ALA A O 1
ATOM 733 N N . ASN A 1 96 ? 17.433 3.366 -16.298 1.00 88.19 96 ASN A N 1
ATOM 734 C CA . ASN A 1 96 ? 16.720 2.213 -16.821 1.00 88.19 96 ASN A CA 1
ATOM 735 C C . ASN A 1 96 ? 15.560 1.850 -15.864 1.00 88.19 96 ASN A C 1
ATOM 737 O O . ASN A 1 96 ? 15.788 1.107 -14.902 1.00 88.19 96 ASN A O 1
ATOM 741 N N . PRO A 1 97 ? 14.343 2.366 -16.125 1.00 88.69 97 PRO A N 1
ATOM 742 C CA . PRO A 1 97 ? 13.124 2.092 -15.355 1.00 88.69 97 PRO A CA 1
ATOM 743 C C . PRO A 1 97 ? 12.866 0.605 -15.106 1.00 88.69 97 PRO A C 1
ATOM 745 O O . PRO A 1 97 ? 12.583 0.194 -13.982 1.00 88.69 97 PRO A O 1
ATOM 748 N N . ARG A 1 98 ? 13.070 -0.225 -16.135 1.00 91.38 98 ARG A N 1
ATOM 749 C CA . ARG A 1 98 ? 12.889 -1.674 -16.043 1.00 91.38 98 ARG A CA 1
ATOM 750 C C . ARG A 1 98 ? 13.808 -2.308 -15.009 1.00 91.38 98 ARG A C 1
ATOM 752 O O . ARG A 1 98 ? 13.356 -3.080 -14.174 1.00 91.38 98 ARG A O 1
ATOM 759 N N . ARG A 1 99 ? 15.100 -1.976 -15.053 1.00 91.00 99 ARG A N 1
ATOM 760 C CA . ARG A 1 99 ? 16.083 -2.545 -14.123 1.00 91.00 99 ARG A CA 1
ATOM 761 C C . ARG A 1 99 ? 15.813 -2.116 -12.680 1.00 91.00 99 ARG A C 1
ATOM 763 O O . ARG A 1 99 ? 16.070 -2.898 -11.771 1.00 91.00 99 ARG A O 1
ATOM 770 N N . ALA A 1 100 ? 15.329 -0.892 -12.473 1.00 91.62 100 ALA A N 1
ATOM 771 C CA . ALA A 1 100 ? 14.941 -0.417 -11.148 1.00 91.62 100 ALA A CA 1
ATOM 772 C C . ALA A 1 100 ? 13.728 -1.188 -10.612 1.00 91.62 100 ALA A C 1
ATOM 774 O O . ALA A 1 100 ? 13.779 -1.692 -9.494 1.00 91.62 100 ALA A O 1
ATOM 775 N N . TYR A 1 101 ? 12.698 -1.381 -11.441 1.00 93.62 101 TYR A N 1
ATOM 776 C CA . TYR A 1 101 ? 11.536 -2.187 -11.071 1.00 93.62 101 TYR A CA 1
ATOM 777 C C . TYR A 1 101 ? 11.909 -3.645 -10.766 1.00 93.62 101 TYR A C 1
ATOM 779 O O . TYR A 1 101 ? 11.558 -4.168 -9.713 1.00 93.62 101 TYR A O 1
ATOM 787 N N . GLU A 1 102 ? 12.718 -4.280 -11.617 1.00 93.69 102 GLU A N 1
ATOM 788 C CA . GLU A 1 102 ? 13.214 -5.644 -11.389 1.00 93.69 102 GLU A CA 1
ATOM 789 C C . GLU A 1 102 ? 14.032 -5.760 -10.092 1.00 93.69 102 GLU A C 1
ATOM 791 O O . GLU A 1 102 ? 13.938 -6.766 -9.384 1.00 93.69 102 GLU A O 1
ATOM 796 N N . HIS A 1 103 ? 14.816 -4.731 -9.751 1.00 94.12 103 HIS A N 1
ATOM 797 C CA . HIS A 1 103 ? 15.561 -4.685 -8.495 1.00 94.12 103 HIS A CA 1
ATOM 798 C C . HIS A 1 103 ? 14.634 -4.608 -7.280 1.00 94.12 103 HIS A C 1
ATOM 800 O O . HIS A 1 103 ? 14.806 -5.395 -6.347 1.00 94.12 103 HIS A O 1
ATOM 806 N N . LEU A 1 104 ? 13.640 -3.718 -7.322 1.00 94.62 104 LEU A N 1
ATOM 807 C CA . LEU A 1 104 ? 12.635 -3.559 -6.273 1.00 94.62 104 LEU A CA 1
ATOM 808 C C . LEU A 1 104 ? 11.847 -4.860 -6.057 1.00 94.62 104 LEU A C 1
ATOM 810 O O . LEU A 1 104 ? 11.721 -5.338 -4.929 1.00 94.62 104 LEU A O 1
ATOM 814 N N . CYS A 1 105 ? 11.386 -5.498 -7.138 1.00 95.00 105 CYS A N 1
ATOM 815 C CA . CYS A 1 105 ? 10.717 -6.797 -7.065 1.00 95.00 105 CYS A CA 1
ATOM 816 C C . CYS A 1 105 ? 11.618 -7.852 -6.409 1.00 95.00 105 CYS A C 1
ATOM 818 O O . CYS A 1 105 ? 11.202 -8.521 -5.464 1.00 95.00 105 CYS A O 1
ATOM 820 N N . ALA A 1 106 ? 12.873 -7.967 -6.851 1.00 95.81 106 ALA A N 1
ATOM 821 C CA . ALA A 1 106 ? 13.825 -8.913 -6.274 1.00 95.81 106 ALA A CA 1
ATOM 822 C C . ALA A 1 106 ? 14.153 -8.611 -4.802 1.00 95.81 106 ALA A C 1
ATOM 824 O O . ALA A 1 106 ? 14.460 -9.526 -4.036 1.00 95.81 106 ALA A O 1
ATOM 825 N N . GLN A 1 107 ? 14.123 -7.346 -4.384 1.00 96.25 107 GLN A N 1
ATOM 826 C CA . GLN A 1 107 ? 14.254 -6.978 -2.981 1.00 96.25 107 GLN A CA 1
ATOM 827 C C . GLN A 1 107 ? 13.068 -7.482 -2.161 1.00 96.25 107 GLN A C 1
ATOM 829 O O . GLN A 1 107 ? 13.282 -8.208 -1.191 1.00 96.25 107 GLN A O 1
ATOM 834 N N . PHE A 1 108 ? 11.839 -7.168 -2.566 1.00 97.38 108 PHE A N 1
ATOM 835 C CA . PHE A 1 108 ? 10.652 -7.584 -1.824 1.00 97.38 108 PHE A CA 1
ATOM 836 C C . PHE A 1 108 ? 10.507 -9.106 -1.732 1.00 97.38 108 PHE A C 1
ATOM 838 O O . PHE A 1 108 ? 10.172 -9.623 -0.664 1.00 97.38 108 PHE A O 1
ATOM 845 N N . GLU A 1 109 ? 10.857 -9.835 -2.794 1.00 96.44 109 GLU A N 1
ATOM 846 C CA . GLU A 1 109 ? 10.913 -11.300 -2.759 1.00 96.44 109 GLU A CA 1
ATOM 847 C C . GLU A 1 109 ? 11.919 -11.820 -1.720 1.00 96.44 109 GLU A C 1
ATOM 849 O O . GLU A 1 109 ? 11.603 -12.725 -0.948 1.00 96.44 109 GLU A O 1
ATOM 854 N N . ARG A 1 110 ? 13.117 -11.222 -1.623 1.00 96.88 110 ARG A N 1
ATOM 855 C CA . ARG A 1 110 ? 14.117 -11.599 -0.600 1.00 96.88 110 ARG A CA 1
ATOM 856 C C . ARG A 1 110 ? 13.663 -11.287 0.821 1.00 96.88 110 ARG A C 1
ATOM 858 O O . ARG A 1 110 ? 14.039 -11.997 1.747 1.00 96.88 110 ARG A O 1
ATOM 865 N N . GLU A 1 111 ? 12.875 -10.234 0.988 1.00 95.00 111 GLU A N 1
ATOM 866 C CA . GLU A 1 111 ? 12.250 -9.872 2.262 1.00 95.00 111 GLU A CA 1
ATOM 867 C C . GLU A 1 111 ? 11.048 -10.777 2.608 1.00 95.00 111 GLU A C 1
ATOM 869 O O . GLU A 1 111 ? 10.471 -10.653 3.685 1.00 95.00 111 GLU A O 1
ATOM 874 N N . GLY A 1 112 ? 10.695 -11.720 1.726 1.00 95.19 112 GLY A N 1
ATOM 875 C CA . GLY A 1 112 ? 9.756 -12.810 1.992 1.00 95.19 112 GLY A CA 1
ATOM 876 C C . GLY A 1 112 ? 8.365 -12.629 1.390 1.00 95.19 112 GLY A C 1
ATOM 877 O O . GLY A 1 112 ? 7.510 -13.495 1.587 1.00 95.19 112 GLY A O 1
ATOM 878 N N . ARG A 1 113 ? 8.104 -11.528 0.673 1.00 95.94 113 ARG A N 1
ATOM 879 C CA . ARG A 1 113 ? 6.809 -11.293 0.023 1.00 95.94 113 ARG A CA 1
ATOM 880 C C . ARG A 1 113 ? 6.934 -10.297 -1.123 1.00 95.94 113 ARG A C 1
ATOM 882 O O . ARG A 1 113 ? 7.343 -9.159 -0.893 1.00 95.94 113 ARG A O 1
ATOM 889 N N . SER A 1 114 ? 6.499 -10.713 -2.311 1.00 97.69 114 SER A N 1
ATOM 890 C CA . SER A 1 114 ? 6.389 -9.877 -3.512 1.00 97.69 114 SER A CA 1
ATOM 891 C C . SER A 1 114 ? 5.604 -8.583 -3.267 1.00 97.69 114 SER A C 1
ATOM 893 O O . SER A 1 114 ? 4.787 -8.513 -2.345 1.00 97.69 114 SER A O 1
ATOM 895 N N . PHE A 1 115 ? 5.796 -7.570 -4.121 1.00 97.38 115 PHE A N 1
ATOM 896 C CA . PHE A 1 115 ? 5.071 -6.302 -3.982 1.00 97.38 115 PHE A CA 1
ATOM 897 C C . PHE A 1 115 ? 3.551 -6.510 -3.992 1.00 97.38 115 PHE A C 1
ATOM 899 O O . PHE A 1 115 ? 2.867 -6.130 -3.045 1.00 97.38 115 PHE A O 1
ATOM 906 N N . GLY A 1 116 ? 3.029 -7.209 -5.004 1.00 97.69 116 GLY A N 1
ATOM 907 C CA . GLY A 1 116 ? 1.605 -7.538 -5.073 1.00 97.69 116 GLY A CA 1
ATOM 908 C C . GLY A 1 116 ? 1.124 -8.346 -3.865 1.00 97.69 116 GLY A C 1
ATOM 909 O O . GLY A 1 116 ? 0.060 -8.067 -3.323 1.00 97.69 116 GLY A O 1
ATO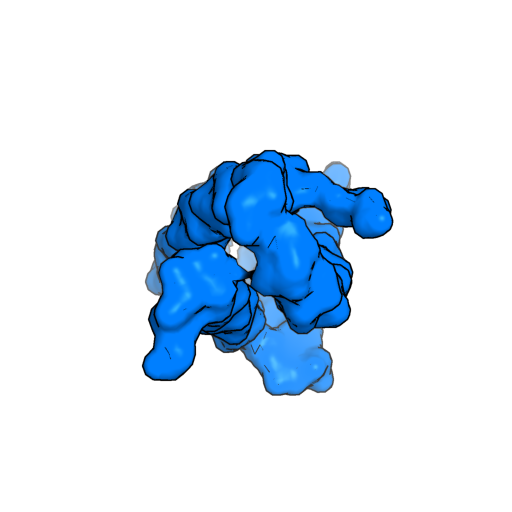M 910 N N . GLY A 1 117 ? 1.929 -9.295 -3.376 1.00 97.94 117 GLY A N 1
ATOM 911 C CA . GLY A 1 117 ? 1.593 -10.076 -2.187 1.00 97.94 117 GLY A CA 1
ATOM 912 C C . GLY A 1 117 ? 1.495 -9.231 -0.915 1.00 97.94 117 GLY A C 1
ATOM 913 O O . GLY A 1 117 ? 0.690 -9.555 -0.039 1.00 97.94 117 GLY A O 1
ATOM 914 N N . ARG A 1 118 ? 2.302 -8.167 -0.797 1.00 98.31 118 ARG A N 1
ATOM 915 C CA . ARG A 1 118 ? 2.217 -7.185 0.296 1.00 98.31 118 ARG A CA 1
ATOM 916 C C . ARG A 1 118 ? 0.943 -6.366 0.197 1.00 98.31 118 ARG A C 1
ATOM 918 O O . ARG A 1 118 ? 0.236 -6.276 1.189 1.00 98.31 118 ARG A O 1
ATOM 925 N N . LEU A 1 119 ? 0.624 -5.849 -0.991 1.00 98.50 119 LEU A N 1
ATOM 926 C CA . LEU A 1 119 ? -0.602 -5.077 -1.219 1.00 98.50 119 LEU A CA 1
ATOM 927 C C . LEU A 1 119 ? -1.852 -5.886 -0.854 1.00 98.50 119 LEU A C 1
ATOM 929 O O . LEU A 1 119 ? -2.703 -5.385 -0.129 1.00 98.50 119 LEU A O 1
ATOM 933 N N . VAL A 1 120 ? -1.915 -7.158 -1.262 1.00 98.00 120 VAL A N 1
ATOM 934 C CA . VAL A 1 120 ? -3.003 -8.064 -0.854 1.00 98.00 120 VAL A CA 1
ATOM 935 C C . VAL A 1 120 ? -3.064 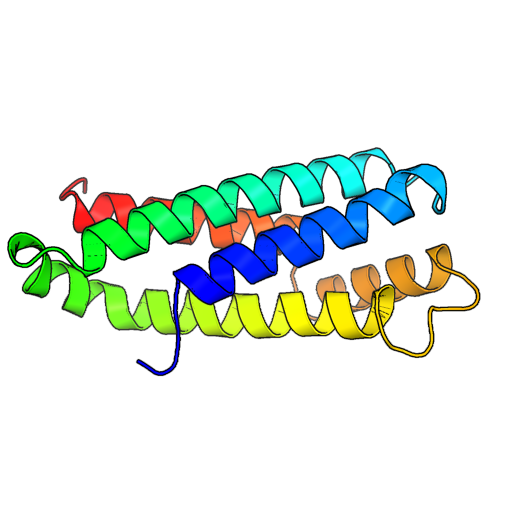-8.197 0.669 1.00 98.00 120 VAL A C 1
ATOM 937 O O . VAL A 1 120 ? -4.124 -8.016 1.251 1.00 98.00 120 VAL A O 1
ATOM 940 N N . ALA A 1 121 ? -1.930 -8.431 1.336 1.00 98.06 121 ALA A N 1
ATOM 941 C CA . ALA A 1 121 ? -1.905 -8.564 2.793 1.00 98.06 121 ALA A CA 1
ATOM 942 C C . ALA A 1 121 ? -2.336 -7.280 3.526 1.00 98.06 121 ALA A C 1
ATOM 944 O O . ALA A 1 121 ? -2.991 -7.363 4.561 1.00 98.06 121 ALA A O 1
ATOM 945 N N . TYR A 1 122 ? -1.978 -6.104 3.003 1.00 98.38 122 TYR A N 1
ATOM 946 C CA . TYR A 1 122 ? -2.411 -4.823 3.559 1.00 98.38 122 TYR A CA 1
ATOM 947 C C . TYR A 1 122 ? -3.908 -4.613 3.386 1.00 98.38 122 TYR A C 1
ATOM 949 O O . TYR A 1 122 ? -4.571 -4.208 4.335 1.00 98.38 122 TYR A O 1
ATOM 957 N N . GLN A 1 123 ? -4.440 -4.924 2.203 1.00 97.81 123 GLN A N 1
ATOM 958 C CA . GLN A 1 123 ? -5.869 -4.832 1.938 1.00 97.81 123 GLN A CA 1
ATOM 959 C C . GLN A 1 123 ? -6.664 -5.790 2.833 1.00 97.81 123 GLN A C 1
ATOM 961 O O . GLN A 1 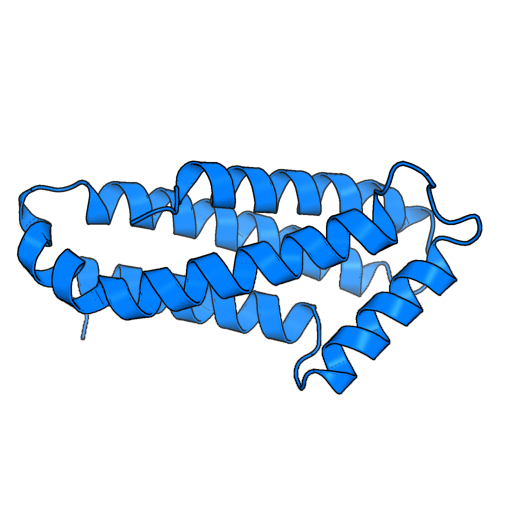123 ? -7.611 -5.357 3.481 1.00 97.81 123 GLN A O 1
ATOM 966 N N . ASP A 1 124 ? -6.251 -7.057 2.917 1.00 97.75 124 ASP A N 1
ATOM 967 C CA . ASP A 1 124 ? -6.905 -8.070 3.753 1.00 97.75 124 ASP A CA 1
ATOM 968 C C . ASP A 1 124 ? -6.902 -7.663 5.231 1.00 97.75 124 ASP A C 1
ATOM 970 O O . ASP A 1 124 ? -7.916 -7.787 5.918 1.00 97.75 124 ASP A O 1
ATOM 974 N N . LEU A 1 125 ? -5.771 -7.144 5.727 1.00 97.44 125 LEU A N 1
ATOM 975 C CA . LEU A 1 125 ? -5.681 -6.662 7.101 1.00 97.44 125 LEU A CA 1
ATOM 976 C C . LEU A 1 125 ? -6.579 -5.438 7.315 1.00 97.44 125 LEU A C 1
ATOM 978 O O . LEU A 1 125 ? -7.317 -5.411 8.291 1.00 97.44 125 LEU A O 1
ATOM 982 N N . ALA A 1 126 ? -6.562 -4.456 6.411 1.00 97.00 126 ALA A N 1
ATOM 983 C CA . ALA A 1 126 ? -7.399 -3.265 6.528 1.00 97.00 126 ALA A CA 1
ATOM 984 C C . ALA A 1 126 ? -8.898 -3.619 6.571 1.00 97.00 126 ALA A C 1
ATOM 986 O O . ALA A 1 126 ? -9.604 -3.166 7.471 1.00 97.00 126 ALA A O 1
ATOM 987 N N . VAL A 1 127 ? -9.351 -4.508 5.680 1.00 96.44 127 VAL A N 1
ATOM 988 C CA . VAL A 1 127 ? -10.730 -5.024 5.671 1.00 96.44 127 VAL A CA 1
ATOM 989 C C . VAL A 1 127 ? -11.055 -5.754 6.977 1.00 96.44 127 VAL A C 1
ATOM 991 O O . VAL A 1 127 ? -12.074 -5.469 7.600 1.00 96.44 127 VAL A O 1
ATOM 994 N N . GLY A 1 128 ? -10.170 -6.632 7.457 1.00 95.38 128 GLY A N 1
ATOM 995 C CA . GLY A 1 128 ? -10.390 -7.337 8.724 1.00 95.38 128 GLY A CA 1
ATOM 996 C C . GLY A 1 128 ? -10.497 -6.395 9.931 1.00 95.38 128 GLY A C 1
ATOM 997 O O . GLY A 1 128 ? -11.293 -6.628 10.839 1.00 95.38 128 GLY A O 1
ATOM 998 N N . LEU A 1 129 ? -9.736 -5.297 9.945 1.00 94.69 129 LEU A N 1
ATOM 999 C CA . LEU A 1 129 ? -9.836 -4.281 10.997 1.00 94.69 129 LEU A CA 1
ATOM 1000 C C . LEU A 1 129 ? -11.152 -3.501 10.904 1.00 94.69 129 LEU A C 1
ATOM 1002 O O . LEU A 1 129 ? -11.761 -3.216 11.939 1.00 94.69 129 LEU A O 1
ATOM 1006 N N . THR A 1 130 ? -11.618 -3.203 9.689 1.00 93.69 130 THR A N 1
ATOM 1007 C CA . THR A 1 130 ? -12.934 -2.602 9.442 1.00 93.69 130 THR A CA 1
ATOM 1008 C C . THR A 1 130 ? -14.044 -3.493 9.985 1.00 93.69 130 THR A C 1
ATOM 1010 O O . THR A 1 130 ? -14.897 -3.008 10.732 1.00 93.69 130 THR A O 1
ATOM 1013 N N . ASP A 1 131 ? -14.000 -4.791 9.685 1.00 92.12 131 ASP A N 1
ATOM 1014 C CA . ASP A 1 131 ? -14.992 -5.763 10.142 1.00 92.12 131 ASP A CA 1
ATOM 1015 C C . ASP A 1 131 ? -15.073 -5.795 11.677 1.00 92.12 131 ASP A C 1
ATOM 1017 O O . ASP A 1 131 ? -16.154 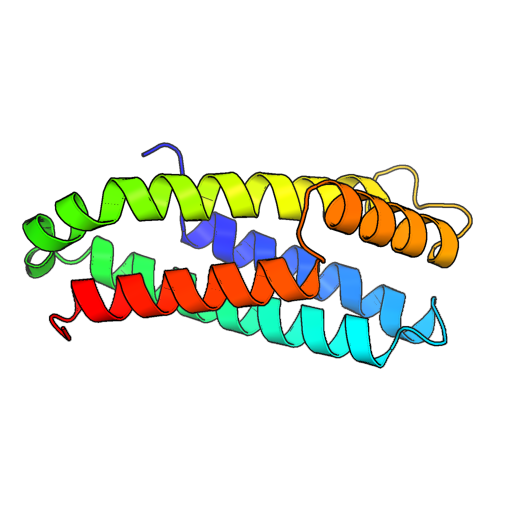-5.625 12.253 1.00 92.12 131 ASP A O 1
ATOM 1021 N N . ILE A 1 132 ? -13.920 -5.856 12.354 1.00 90.94 132 ILE A N 1
ATOM 1022 C CA . ILE A 1 132 ? -13.838 -5.814 13.823 1.00 90.94 132 ILE A CA 1
ATOM 1023 C C . ILE A 1 132 ? -14.432 -4.513 14.384 1.00 90.94 132 ILE A C 1
ATOM 1025 O O . ILE A 1 132 ? -15.137 -4.528 15.399 1.00 90.94 132 ILE A O 1
ATOM 1029 N N . LEU A 1 133 ? -14.148 -3.367 13.756 1.00 90.25 133 LEU A N 1
ATOM 1030 C CA . LEU A 1 133 ? -14.662 -2.065 14.195 1.00 90.25 133 LEU A CA 1
ATOM 1031 C C . LEU A 1 133 ? -16.175 -1.927 13.990 1.00 90.25 133 LEU A C 1
ATOM 1033 O O . LEU A 1 133 ? -16.834 -1.231 14.769 1.00 90.25 133 LEU A O 1
ATOM 1037 N N . GLN A 1 134 ? -16.723 -2.593 12.976 1.00 89.69 134 GLN A N 1
ATOM 1038 C CA . GLN A 1 134 ? -18.158 -2.651 12.699 1.00 89.69 134 GLN A CA 1
ATOM 1039 C C . GLN A 1 134 ? -18.887 -3.713 13.536 1.00 89.69 134 GLN A C 1
ATOM 1041 O O . GLN A 1 134 ? -20.112 -3.658 13.660 1.00 89.69 134 GLN A O 1
ATOM 1046 N N . GLY A 1 135 ? -18.144 -4.616 14.182 1.00 84.06 135 GLY A N 1
ATOM 1047 C CA . GLY A 1 135 ? -18.685 -5.681 15.023 1.00 84.06 135 GLY A CA 1
ATOM 1048 C C . GLY A 1 135 ? -19.074 -6.939 14.248 1.00 84.06 135 GLY A C 1
ATOM 1049 O O . GLY A 1 135 ? -19.921 -7.694 14.726 1.00 84.06 135 GLY A O 1
ATOM 1050 N N . TYR A 1 136 ? -18.487 -7.145 13.069 1.00 73.94 136 TYR A N 1
ATOM 1051 C CA . TYR A 1 136 ? -18.505 -8.427 12.375 1.00 73.94 136 TYR A CA 1
ATOM 1052 C C . TYR A 1 136 ? -17.373 -9.304 12.953 1.00 73.94 136 TYR A C 1
ATOM 1054 O O . TYR A 1 136 ? -16.240 -8.841 13.068 1.00 73.94 136 TYR A O 1
ATOM 1062 N N . ASP A 1 137 ? -17.713 -10.525 13.385 1.00 55.00 137 ASP A N 1
ATOM 1063 C CA . ASP A 1 137 ? -16.799 -11.566 13.905 1.00 55.00 137 ASP A CA 1
ATOM 1064 C C . ASP A 1 137 ? -16.773 -12.756 12.930 1.00 55.00 137 ASP A C 1
ATOM 1066 O O . ASP A 1 137 ? -17.874 -13.176 12.489 1.00 55.00 137 ASP A O 1
#

Organism: Botryosphaeria parva (strain UCR-NP2) (NCBI:txid1287680)

Foldseek 3Di:
DPDDLQVLLVLLQVLLVLLVVVLVVAPPCVVVSVLSSVLSNLLSVLSVLLNVLLPDPVLVVLNVVCVVVVVVLRVLSVVLSCLSCCQDVNPCHDPRNNVSVVVSQVVQVVVPAGSSRSSVVSSVSSVVSSCSSVPND

Secondary structure (DSSP, 8-state):
----HHHHHHHHHHHHHHHHHHHHHSTT-HHHHHHHHHHHHHHHHHHHHHHHHHH-GGGHHHHHHHHHHHHHHHHHHHHHHHHHIIIIISSS--SSHHHHHHHHHHHHHHTTS-HHHHHHHHHHHHHHHHHHHHT--

pLDDT: mean 91.43, std 9.03, range [55.0, 98.69]

Radius of gyration: 15.95 Å; chains: 1; bounding box: 37×25×44 Å